Protein AF-A0A1Z5LDM6-F1 (afdb_monomer)

InterPro domains:
  IPR004583 DNA repair protein Rad4 [PTHR12135] (2-73)
  IPR018327 Rad4 beta-hairpin domain 2 [SM01031] (1-45)
  IPR018328 Rad4 beta-hairpin domain 3 [PF10405] (52-73)

pLDDT: mean 89.15, std 5.01, range [72.88, 95.94]

Foldseek 3Di:
DFDPPDDFPDWDWDDFDQDPVVRDTDTRDIDGHHDPVRDDQDQAAAADPVHDDADPVRHQDPPDPNNPHHPDD

Organism: Ornithodoros moubata (NCBI:txid6938)

Radius of gyration: 16.99 Å; Cα contacts (8 Å, |Δi|>4): 96; chains: 1; bounding box: 35×33×36 Å

Nearest PDB structures (foldseek):
  8ebv-assembly1_H  TM=7.150E-01  e=3.678E-04  Homo sapiens
  6sj6-assembly1_Y  TM=3.398E-01  e=4.597E+00  Staphylococcus aureus subsp. aureus NCTC 8325

Sequence (73 aa):
MVRVNEKPYKVVKARPKYDKLSRVIVTDQPLELFGRWQTEEYMPPIAFNGKVPRNAYGNVELFKPCMLPIGTV

Solvent-accessible surface area (backbone atoms only — not comparable to full-atom values): 4808 Å² total; per-residue (Å²): 70,75,43,90,91,65,74,65,77,44,75,45,71,39,78,72,42,78,38,82,87,81,72,42,73,48,61,69,47,80,35,75,37,73,55,77,89,49,40,46,82,58,81,44,59,67,39,58,95,90,43,75,75,53,52,100,85,72,46,71,82,71,91,48,84,67,42,56,39,47,89,67,134

Secondary structure (DSSP, 8-state):
-BPTTPPPSEEEEPPPEEETTTTEEE-S-EEEE--GGGB----PPBPBTTBPP--TTS----SSGGGSPBT--

Structure (mmCIF, N/CA/C/O backbone):
data_AF-A0A1Z5LDM6-F1
#
_entry.id   AF-A0A1Z5LDM6-F1
#
loop_
_atom_site.group_PDB
_atom_site.id
_atom_site.type_symbol
_atom_site.label_atom_id
_atom_site.label_alt_id
_atom_site.label_comp_id
_atom_site.label_asym_id
_atom_site.label_entity_id
_atom_site.label_seq_id
_atom_site.pdbx_PDB_ins_code
_atom_site.Cartn_x
_atom_site.Cartn_y
_atom_site.Cartn_z
_atom_site.occupancy
_atom_site.B_iso_or_equiv
_atom_site.auth_seq_id
_atom_site.auth_comp_id
_atom_site.auth_asym_id
_atom_site.auth_atom_id
_atom_site.pdbx_PDB_model_num
ATOM 1 N N . MET A 1 1 ? -4.161 2.014 -2.722 1.00 86.62 1 MET A N 1
ATOM 2 C CA . MET A 1 1 ? -4.539 0.945 -3.666 1.00 86.62 1 MET A CA 1
ATOM 3 C C . MET A 1 1 ? -4.485 1.511 -5.079 1.00 86.62 1 MET A C 1
ATOM 5 O O . MET A 1 1 ? -4.607 2.722 -5.210 1.00 86.62 1 MET A O 1
ATOM 9 N N . VAL A 1 2 ? -4.218 0.708 -6.112 1.00 91.06 2 VAL A N 1
ATOM 10 C CA . VAL A 1 2 ? -4.358 1.169 -7.510 1.00 91.06 2 VAL A CA 1
ATOM 11 C C . VAL A 1 2 ? -5.848 1.172 -7.841 1.00 91.06 2 VAL A C 1
ATOM 13 O O . VAL A 1 2 ? -6.536 0.223 -7.467 1.00 91.06 2 VAL A O 1
ATOM 16 N N . ARG A 1 3 ? -6.348 2.234 -8.480 1.00 92.06 3 ARG A N 1
ATOM 17 C CA . ARG A 1 3 ? -7.768 2.326 -8.841 1.00 92.06 3 ARG A CA 1
ATOM 18 C C . ARG A 1 3 ? -8.136 1.212 -9.816 1.00 92.06 3 ARG A C 1
ATOM 20 O O . ARG A 1 3 ? -7.317 0.768 -10.624 1.00 92.06 3 ARG A O 1
ATOM 27 N N . VAL A 1 4 ? -9.387 0.773 -9.748 1.00 89.25 4 VAL A N 1
ATOM 28 C CA . VAL A 1 4 ? -9.901 -0.294 -10.610 1.00 89.25 4 VAL A CA 1
ATOM 29 C C . VAL A 1 4 ? -9.739 0.106 -12.085 1.00 89.25 4 VAL A C 1
ATOM 31 O O . VAL A 1 4 ? -10.111 1.210 -12.473 1.00 89.25 4 VAL A O 1
ATOM 34 N N . ASN A 1 5 ? -9.201 -0.805 -12.904 1.00 90.75 5 ASN A N 1
ATOM 35 C CA . ASN A 1 5 ? -8.945 -0.645 -14.347 1.00 90.75 5 ASN A CA 1
ATOM 36 C C . ASN A 1 5 ? -7.848 0.361 -14.763 1.00 90.75 5 ASN A C 1
ATOM 38 O O . ASN A 1 5 ? -7.735 0.670 -15.951 1.00 90.75 5 ASN A O 1
ATOM 42 N N . GLU A 1 6 ? -7.010 0.850 -13.847 1.00 92.12 6 GLU A N 1
ATOM 43 C CA . GLU A 1 6 ? -5.854 1.679 -14.221 1.00 92.12 6 GLU A CA 1
ATOM 44 C C . GLU A 1 6 ? -4.753 0.870 -14.921 1.00 92.12 6 GLU A C 1
ATOM 46 O O . GLU A 1 6 ? -4.435 -0.257 -14.538 1.00 92.12 6 GLU A O 1
ATOM 51 N N . LYS A 1 7 ? -4.128 1.476 -15.938 1.00 94.31 7 LYS A N 1
ATOM 52 C CA . LYS A 1 7 ? -2.964 0.908 -16.635 1.00 94.31 7 LYS A CA 1
ATOM 53 C C . LYS A 1 7 ? -1.669 1.463 -16.040 1.00 94.31 7 LYS A C 1
ATOM 55 O O . LYS A 1 7 ? -1.638 2.636 -15.669 1.00 94.31 7 LYS A O 1
ATOM 60 N N . PRO A 1 8 ? -0.580 0.681 -15.980 1.00 95.00 8 PRO A N 1
ATOM 61 C CA . PRO A 1 8 ? 0.693 1.186 -15.484 1.00 95.00 8 PRO A CA 1
ATOM 62 C C . PRO A 1 8 ? 1.177 2.355 -16.338 1.00 95.00 8 PRO A C 1
ATOM 64 O O . PRO A 1 8 ? 1.186 2.281 -17.567 1.00 95.00 8 PRO A O 1
ATOM 67 N N . TYR A 1 9 ? 1.614 3.430 -15.686 1.00 95.19 9 TYR A N 1
ATOM 68 C CA . TYR A 1 9 ? 2.191 4.579 -16.382 1.00 95.19 9 TYR A CA 1
ATOM 69 C C . TYR A 1 9 ? 3.532 4.221 -17.032 1.00 95.19 9 TYR A C 1
ATOM 71 O O . TYR A 1 9 ? 3.866 4.702 -18.113 1.00 95.19 9 TYR A O 1
ATOM 79 N N . LYS A 1 10 ? 4.317 3.366 -16.368 1.00 95.25 10 LYS A N 1
ATOM 80 C CA . LYS A 1 10 ? 5.607 2.896 -16.871 1.00 95.25 10 LYS A CA 1
ATOM 81 C C . LYS A 1 10 ? 5.861 1.466 -16.423 1.00 95.25 10 LYS A C 1
ATOM 83 O O . LYS A 1 10 ? 5.583 1.120 -15.281 1.00 95.25 10 LYS A O 1
ATOM 88 N N . VAL A 1 11 ? 6.462 0.669 -17.300 1.00 95.94 11 VAL A N 1
ATOM 89 C CA . VAL A 1 11 ? 6.980 -0.661 -16.965 1.00 95.94 11 VAL A CA 1
ATOM 90 C C . VAL A 1 11 ? 8.501 -0.612 -17.029 1.00 95.94 11 VAL A C 1
ATOM 92 O O . VAL A 1 11 ? 9.075 -0.112 -17.997 1.00 95.94 11 VAL A O 1
ATOM 95 N N . VAL A 1 12 ? 9.163 -1.075 -15.973 1.00 94.56 12 VAL A N 1
ATOM 96 C CA . VAL A 1 12 ? 10.629 -1.121 -15.869 1.00 94.56 12 VAL A CA 1
ATOM 97 C C . VAL A 1 12 ? 11.101 -2.531 -15.555 1.00 94.56 12 VAL A C 1
ATOM 99 O O . VAL A 1 12 ? 10.314 -3.392 -15.180 1.00 94.56 12 VAL A O 1
ATOM 102 N N . LYS A 1 13 ? 12.403 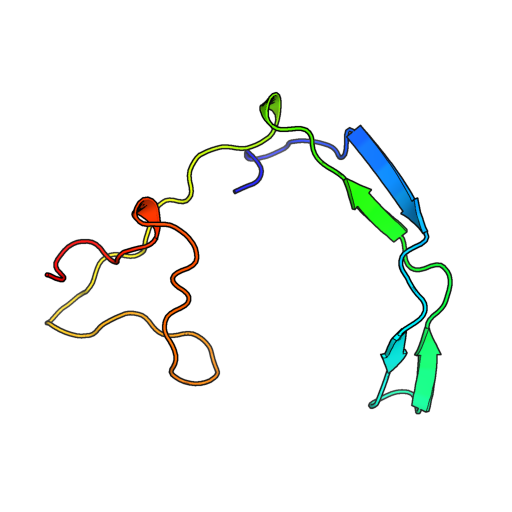-2.773 -15.684 1.00 94.62 13 LYS A N 1
ATOM 103 C CA . LYS A 1 13 ? 13.010 -4.035 -15.263 1.00 94.62 13 LYS A CA 1
ATOM 104 C C . LYS A 1 13 ? 13.147 -4.058 -13.739 1.00 94.62 13 LYS A C 1
ATOM 106 O O . LYS A 1 13 ? 13.738 -3.145 -13.159 1.00 94.62 13 LYS A O 1
ATOM 111 N N . ALA A 1 14 ? 12.599 -5.086 -13.098 1.00 93.44 14 ALA A N 1
ATOM 112 C CA . ALA A 1 14 ? 12.755 -5.322 -11.670 1.00 93.44 14 ALA A CA 1
ATOM 113 C C . ALA A 1 14 ? 14.200 -5.709 -11.326 1.00 93.44 14 ALA A C 1
ATOM 115 O O . ALA A 1 14 ? 14.983 -6.141 -12.175 1.00 93.44 14 ALA A O 1
ATOM 116 N N . ARG A 1 15 ? 14.546 -5.586 -10.042 1.00 91.38 15 ARG A N 1
ATOM 117 C CA . ARG A 1 15 ? 15.831 -6.078 -9.537 1.00 91.38 15 ARG A CA 1
ATOM 118 C C . ARG A 1 15 ? 15.879 -7.607 -9.632 1.00 91.38 15 ARG A C 1
ATOM 120 O O . ARG A 1 15 ? 14.881 -8.239 -9.281 1.00 91.38 15 ARG A O 1
ATOM 127 N N . PRO A 1 16 ? 17.025 -8.195 -10.022 1.00 93.12 16 PRO A N 1
ATOM 128 C CA . PRO A 1 16 ? 17.206 -9.638 -9.996 1.00 93.12 16 PRO A CA 1
ATOM 129 C C . PRO A 1 16 ? 16.868 -10.220 -8.623 1.00 93.12 16 PRO A C 1
ATOM 131 O O . PRO A 1 16 ? 17.353 -9.728 -7.600 1.00 93.12 16 PRO A O 1
ATOM 134 N N . LYS A 1 17 ? 16.034 -11.261 -8.596 1.00 91.94 17 LYS A N 1
ATOM 135 C CA . LYS A 1 17 ? 15.614 -11.930 -7.362 1.00 91.94 17 LYS A CA 1
ATOM 136 C C . LYS A 1 17 ? 15.851 -13.425 -7.483 1.00 91.94 17 LYS A C 1
ATOM 138 O O . LYS A 1 17 ? 15.485 -14.043 -8.477 1.00 91.94 17 LYS A O 1
ATOM 143 N N . TYR A 1 18 ? 16.451 -14.007 -6.451 1.00 91.81 18 TYR A N 1
ATOM 144 C CA . TYR A 1 18 ? 16.620 -15.451 -6.375 1.00 91.81 18 TYR A CA 1
ATOM 145 C C . TYR A 1 18 ? 15.278 -16.120 -6.064 1.00 91.81 18 TYR A C 1
ATOM 147 O O . TYR A 1 18 ? 14.673 -15.847 -5.021 1.00 91.81 18 TYR A O 1
ATOM 155 N N . ASP A 1 19 ? 14.821 -16.990 -6.961 1.00 90.44 19 ASP A N 1
ATOM 156 C CA . ASP A 1 19 ? 13.636 -17.808 -6.746 1.00 90.44 19 ASP A CA 1
ATOM 157 C C . ASP A 1 19 ? 14.037 -19.161 -6.142 1.00 90.44 19 ASP A C 1
ATOM 159 O O . ASP A 1 19 ? 14.772 -19.954 -6.731 1.00 90.44 19 ASP A O 1
ATOM 163 N N . LYS A 1 20 ? 13.540 -19.427 -4.929 1.00 89.56 20 LYS A N 1
ATOM 164 C CA . LYS A 1 20 ? 13.856 -20.646 -4.177 1.00 89.56 20 LYS A CA 1
ATOM 165 C C . LYS A 1 20 ? 13.260 -21.900 -4.817 1.00 89.56 20 LYS A C 1
ATOM 167 O O . LYS A 1 20 ? 13.819 -22.975 -4.614 1.00 89.56 20 LYS A O 1
ATOM 172 N N . LEU A 1 21 ? 12.144 -21.772 -5.542 1.00 89.06 21 LEU A N 1
ATOM 173 C CA . LEU A 1 21 ? 11.436 -22.915 -6.116 1.00 89.06 21 LEU A CA 1
ATOM 174 C C . LEU A 1 21 ? 12.159 -23.432 -7.366 1.00 89.06 21 LEU A C 1
ATOM 176 O O . LEU A 1 21 ? 12.442 -24.622 -7.471 1.00 89.06 21 LEU A O 1
ATOM 180 N N . SER A 1 22 ? 12.515 -22.521 -8.275 1.00 88.88 22 SER A N 1
ATOM 181 C CA . SER A 1 22 ? 13.245 -22.843 -9.507 1.00 88.88 22 SER A CA 1
ATOM 182 C C . SER A 1 22 ? 14.765 -22.938 -9.325 1.00 88.88 22 SER A C 1
ATOM 184 O O . SER A 1 22 ? 15.434 -23.507 -10.183 1.00 88.88 22 SER A O 1
ATOM 186 N N . ARG A 1 23 ? 15.321 -22.425 -8.213 1.00 91.50 23 ARG A N 1
ATOM 187 C CA . ARG A 1 23 ? 16.774 -22.295 -7.953 1.00 91.50 23 ARG A CA 1
ATOM 188 C C . ARG A 1 23 ? 17.509 -21.446 -8.997 1.00 91.50 23 ARG A C 1
ATOM 190 O O . ARG A 1 23 ? 18.706 -21.624 -9.218 1.00 91.50 23 ARG A O 1
ATOM 197 N N . VAL A 1 24 ? 16.802 -20.510 -9.626 1.00 92.06 24 VAL A N 1
ATOM 198 C CA . VAL A 1 24 ? 17.340 -19.608 -10.649 1.00 92.06 24 VAL A CA 1
ATOM 199 C C . VAL A 1 24 ? 17.226 -18.158 -10.176 1.00 92.06 24 VAL A C 1
ATOM 201 O O . VAL A 1 24 ? 16.341 -17.793 -9.397 1.00 92.06 24 VAL A O 1
ATOM 204 N N . ILE A 1 25 ? 18.146 -17.309 -10.637 1.00 89.44 25 ILE A N 1
ATOM 205 C CA . ILE A 1 25 ? 18.026 -15.858 -10.488 1.00 89.44 25 ILE A CA 1
ATOM 206 C C . ILE A 1 25 ? 17.080 -15.362 -11.577 1.00 89.44 25 ILE A C 1
ATOM 208 O O . ILE A 1 25 ? 17.424 -15.367 -12.756 1.00 89.44 25 ILE A O 1
ATOM 212 N N . VAL A 1 26 ? 15.892 -14.919 -11.179 1.00 89.81 26 VAL A N 1
ATOM 213 C CA . VAL A 1 26 ? 14.938 -14.294 -12.092 1.00 89.81 26 VAL A CA 1
ATOM 214 C C . VAL A 1 26 ? 15.426 -12.877 -12.377 1.00 89.81 26 VAL A C 1
ATOM 216 O O . VAL A 1 26 ? 15.468 -12.037 -11.474 1.00 89.81 26 VAL A O 1
ATOM 219 N N . THR A 1 27 ? 15.825 -12.623 -13.622 1.00 89.06 27 THR A N 1
ATOM 220 C CA . THR A 1 27 ? 16.201 -11.296 -14.127 1.00 89.06 27 THR A CA 1
ATOM 221 C C . THR A 1 27 ? 15.093 -10.731 -15.013 1.00 89.06 27 THR A C 1
ATOM 223 O O . THR A 1 27 ? 14.207 -11.457 -15.458 1.00 89.06 27 THR A O 1
ATOM 226 N N . ASP A 1 28 ? 15.118 -9.416 -15.242 1.00 88.38 28 ASP A N 1
ATOM 227 C CA . ASP A 1 28 ? 14.263 -8.732 -16.226 1.00 88.38 28 ASP A CA 1
ATOM 228 C C . ASP A 1 28 ? 12.744 -8.873 -16.016 1.00 88.38 28 ASP A C 1
ATOM 230 O O . ASP A 1 28 ? 11.966 -8.579 -16.923 1.00 88.38 28 ASP A O 1
ATOM 234 N N . GLN A 1 29 ? 12.300 -9.259 -14.815 1.00 92.00 29 GLN A N 1
ATOM 235 C CA . GLN A 1 29 ? 10.876 -9.311 -14.497 1.00 92.00 29 GLN A CA 1
ATOM 236 C C . GLN A 1 29 ? 10.255 -7.915 -14.691 1.00 92.00 29 GLN A C 1
ATOM 238 O O . GLN A 1 29 ? 10.797 -6.937 -14.164 1.00 92.00 29 GLN A O 1
ATOM 243 N N . PRO A 1 30 ? 9.145 -7.781 -15.437 1.00 93.88 30 PRO A N 1
ATOM 244 C CA . PRO A 1 30 ? 8.497 -6.490 -15.617 1.00 93.88 30 PRO A CA 1
ATOM 245 C C . PR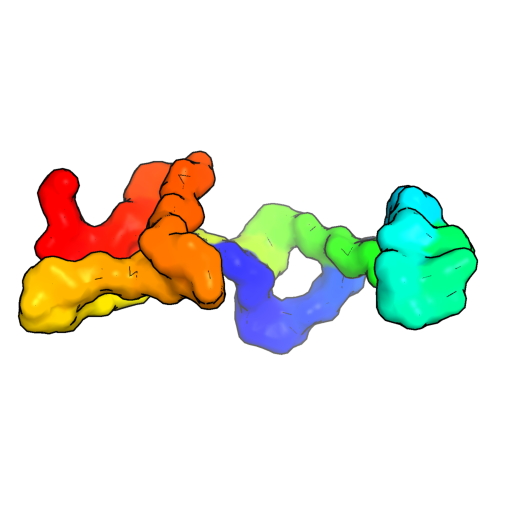O A 1 30 ? 7.933 -6.000 -14.278 1.00 93.88 30 PRO A C 1
ATOM 247 O O . PRO A 1 30 ? 7.236 -6.731 -13.576 1.00 93.88 30 PRO A O 1
ATOM 250 N N . LEU A 1 31 ? 8.250 -4.757 -13.927 1.00 94.56 31 LEU A N 1
ATOM 251 C CA . LEU A 1 31 ? 7.737 -4.055 -12.758 1.00 94.56 31 LEU A CA 1
ATOM 252 C C . LEU A 1 31 ? 6.892 -2.871 -13.211 1.00 94.56 31 LEU A C 1
ATOM 254 O O . LEU A 1 31 ? 7.386 -1.938 -13.847 1.00 94.56 31 LEU A O 1
ATOM 258 N N . GLU A 1 32 ? 5.622 -2.916 -12.845 1.00 95.25 32 GLU A N 1
ATOM 259 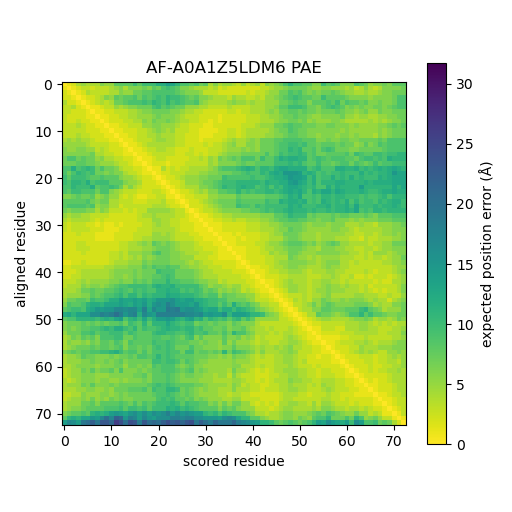C CA . GLU A 1 32 ? 4.640 -1.882 -13.131 1.00 95.25 32 GLU A CA 1
ATOM 260 C C . GLU A 1 32 ? 4.750 -0.724 -12.135 1.00 95.25 32 GLU A C 1
ATOM 262 O O . GLU A 1 32 ? 4.791 -0.923 -10.920 1.00 95.25 32 GLU A O 1
ATOM 267 N N . LEU A 1 33 ? 4.796 0.503 -12.654 1.00 94.25 33 LEU A N 1
ATOM 268 C CA . LEU A 1 33 ? 4.852 1.729 -11.870 1.00 94.25 33 LEU A CA 1
ATOM 269 C C . LEU A 1 33 ? 3.592 2.558 -12.104 1.00 94.25 33 LEU A C 1
ATOM 271 O O . LEU A 1 33 ? 3.195 2.810 -13.245 1.00 94.25 33 LEU A O 1
ATOM 275 N N . PHE A 1 34 ? 3.018 3.034 -11.003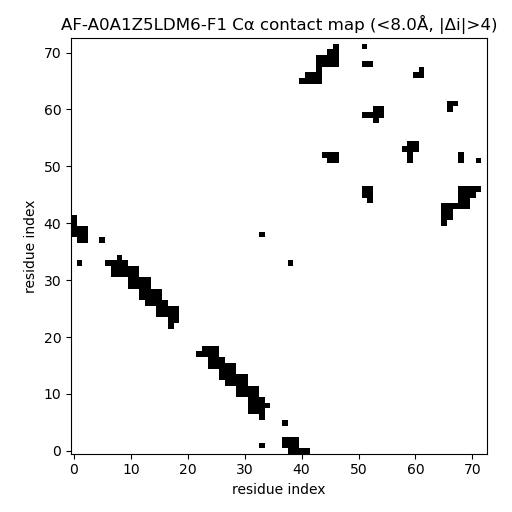 1.00 95.56 34 PHE A N 1
ATOM 276 C CA . PHE A 1 34 ? 1.798 3.829 -10.985 1.00 95.56 34 PHE A CA 1
ATOM 277 C C . PHE A 1 34 ? 2.062 5.194 -10.354 1.00 95.56 34 PHE A C 1
ATOM 279 O O . PHE A 1 34 ? 2.802 5.319 -9.374 1.00 95.56 34 PHE A O 1
ATOM 286 N N . GLY A 1 35 ? 1.451 6.227 -10.927 1.00 94.56 35 GLY A N 1
ATOM 287 C CA . GLY A 1 35 ? 1.464 7.571 -10.364 1.00 94.56 35 GLY A CA 1
ATOM 288 C C . GLY A 1 35 ? 0.480 7.722 -9.205 1.00 94.56 35 GLY A C 1
ATOM 289 O O . GLY A 1 35 ? -0.479 6.964 -9.081 1.00 94.56 35 GLY A O 1
ATOM 290 N N . ARG A 1 36 ? 0.658 8.761 -8.377 1.00 92.81 36 ARG A N 1
ATOM 291 C CA . ARG A 1 36 ? -0.273 9.057 -7.267 1.00 92.81 36 ARG A CA 1
ATOM 292 C C . ARG A 1 36 ? -1.710 9.288 -7.755 1.00 92.81 36 ARG A C 1
ATOM 294 O O . ARG A 1 36 ? -2.646 8.882 -7.077 1.00 92.81 36 ARG A O 1
ATOM 301 N N . TRP A 1 37 ? -1.879 9.874 -8.944 1.00 93.75 37 TRP A N 1
ATOM 302 C CA . TRP A 1 37 ? -3.186 10.130 -9.569 1.00 93.75 37 TRP A CA 1
ATOM 303 C C . TRP A 1 37 ? -3.943 8.852 -9.965 1.00 93.75 37 TRP A C 1
ATOM 305 O O . TRP A 1 37 ? -5.160 8.895 -10.112 1.00 93.75 37 TRP A O 1
ATOM 315 N N . GLN A 1 38 ? -3.236 7.725 -10.095 1.00 94.56 38 GLN A N 1
ATOM 316 C CA . GLN A 1 38 ? -3.798 6.407 -10.426 1.00 94.56 38 GLN A CA 1
ATOM 317 C C . GLN A 1 38 ? -4.111 5.579 -9.177 1.00 94.56 38 GLN A C 1
ATOM 319 O O . GLN A 1 38 ? -4.559 4.437 -9.266 1.00 94.56 38 GLN A O 1
ATOM 324 N N . THR A 1 39 ? -3.828 6.126 -7.995 1.00 93.00 39 THR A N 1
ATOM 325 C CA . THR A 1 39 ? -4.033 5.443 -6.721 1.00 93.00 39 THR A CA 1
ATOM 326 C C . THR A 1 39 ? -5.141 6.101 -5.918 1.00 93.00 39 THR A C 1
ATOM 328 O O . THR A 1 39 ? -5.460 7.278 -6.085 1.00 93.00 39 THR A O 1
ATOM 331 N N . GLU A 1 40 ? -5.733 5.318 -5.034 1.00 91.94 40 GLU A N 1
ATOM 332 C CA . GLU A 1 40 ? -6.697 5.747 -4.031 1.00 91.94 40 GLU A CA 1
ATOM 333 C C . GLU A 1 40 ? -6.255 5.293 -2.641 1.00 91.94 40 GLU A C 1
ATOM 335 O O . GLU A 1 40 ? -5.346 4.459 -2.489 1.00 91.94 40 GLU A O 1
ATOM 340 N N . GLU A 1 41 ? -6.863 5.873 -1.611 1.00 88.69 41 GLU A N 1
ATOM 341 C CA . GLU A 1 41 ? -6.609 5.447 -0.241 1.00 88.69 41 GLU A CA 1
ATOM 342 C C . GLU A 1 41 ? -7.046 3.996 -0.045 1.00 88.69 41 GLU A C 1
ATOM 344 O O . GLU A 1 41 ? -8.009 3.515 -0.633 1.00 88.69 41 GLU A O 1
ATOM 349 N N . TYR A 1 42 ? -6.261 3.258 0.736 1.00 89.19 42 TYR A N 1
ATOM 350 C CA . TYR A 1 42 ? -6.595 1.879 1.052 1.00 89.19 42 TYR A CA 1
ATOM 351 C C . TYR A 1 42 ? -7.801 1.861 1.991 1.00 89.19 42 TYR A C 1
ATOM 353 O O . TYR A 1 42 ? -7.769 2.528 3.022 1.00 89.19 42 TYR A O 1
ATOM 361 N N . MET A 1 43 ? -8.827 1.085 1.646 1.00 87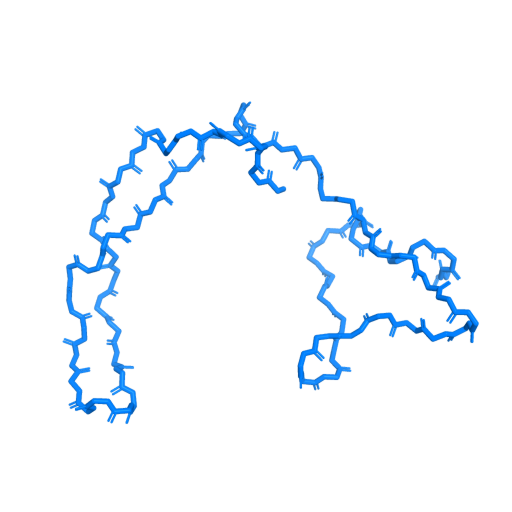.81 43 MET A N 1
ATOM 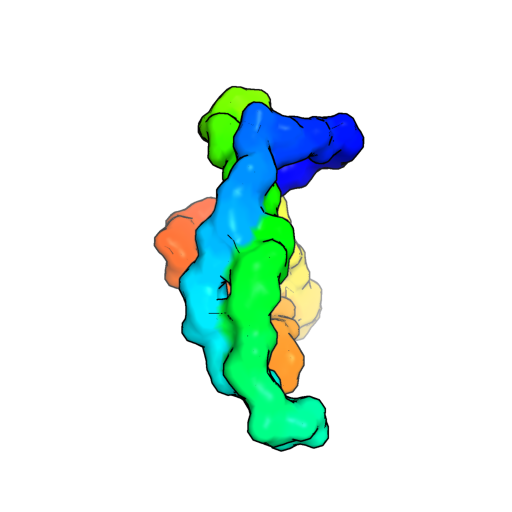362 C CA . MET A 1 43 ? -9.953 0.832 2.538 1.00 87.81 43 MET A CA 1
ATOM 363 C C . MET A 1 43 ? -9.597 -0.322 3.481 1.00 87.81 43 MET A C 1
ATOM 365 O O . MET A 1 43 ? -9.409 -1.449 3.010 1.00 87.81 43 MET A O 1
ATOM 369 N N . PRO A 1 44 ? -9.474 -0.073 4.796 1.00 86.94 44 PRO A N 1
ATOM 370 C CA . PRO A 1 44 ? -9.114 -1.115 5.736 1.00 86.94 44 PRO A CA 1
ATOM 371 C C . PRO A 1 44 ? -10.257 -2.123 5.914 1.00 86.94 44 PRO A C 1
ATOM 373 O O . PRO A 1 44 ? -11.435 -1.763 5.842 1.00 86.94 44 PRO A O 1
ATOM 376 N N . PRO A 1 45 ? -9.928 -3.395 6.176 1.00 86.94 45 PRO A N 1
ATOM 377 C CA . PRO A 1 45 ? -10.926 -4.409 6.471 1.00 86.94 45 PRO A CA 1
ATOM 378 C C . PRO A 1 45 ? -11.617 -4.122 7.813 1.00 86.94 45 PRO A C 1
ATOM 380 O O . PRO A 1 45 ? -11.026 -3.556 8.734 1.00 86.94 45 PRO A O 1
ATOM 383 N N . ILE A 1 46 ? -12.876 -4.538 7.934 1.00 84.88 46 ILE A N 1
ATOM 384 C CA . ILE A 1 46 ? -13.661 -4.378 9.162 1.00 84.88 46 ILE A CA 1
ATOM 385 C C . ILE A 1 46 ? -13.320 -5.525 10.117 1.00 84.88 46 ILE A C 1
ATOM 387 O O . ILE A 1 46 ? -13.318 -6.692 9.717 1.00 84.88 46 ILE A O 1
ATOM 391 N N . ALA A 1 47 ? -13.051 -5.210 11.384 1.00 84.56 47 ALA A N 1
ATOM 392 C CA . ALA A 1 47 ? -12.946 -6.229 12.419 1.00 84.56 47 ALA A CA 1
ATOM 393 C C . ALA A 1 47 ? -14.348 -6.771 12.741 1.00 84.56 47 ALA A C 1
ATOM 395 O O . ALA A 1 47 ? -15.222 -6.035 13.193 1.00 84.56 47 ALA A O 1
ATOM 396 N N . PHE A 1 48 ? -14.577 -8.064 12.506 1.00 79.62 48 PHE A N 1
ATOM 397 C CA . PHE A 1 48 ? -15.865 -8.712 12.767 1.00 79.62 48 PHE A CA 1
ATOM 398 C C . PHE A 1 48 ? -15.768 -9.605 14.007 1.00 79.62 48 PHE A C 1
ATOM 400 O O . PHE A 1 48 ? -14.828 -10.391 14.142 1.00 79.62 48 PHE A O 1
ATOM 407 N N . ASN A 1 49 ? -16.733 -9.494 14.925 1.00 76.12 49 ASN A N 1
ATOM 408 C CA . ASN A 1 49 ? -16.795 -10.264 16.178 1.00 76.12 49 ASN A CA 1
ATOM 409 C C . ASN A 1 49 ? -15.517 -10.184 17.039 1.00 76.12 49 ASN A C 1
ATOM 411 O O . ASN A 1 49 ? -15.063 -11.191 17.585 1.00 76.12 49 ASN A O 1
ATOM 415 N N . GLY A 1 50 ? -14.893 -9.004 17.117 1.00 75.94 50 GLY A N 1
ATOM 416 C CA . GLY A 1 50 ? -13.662 -8.792 17.891 1.00 75.94 50 GLY A CA 1
ATOM 417 C C . GLY A 1 50 ? -12.415 -9.470 17.306 1.00 75.94 50 GLY A C 1
ATOM 418 O O . GLY A 1 50 ? -11.360 -9.463 17.939 1.00 75.94 50 GLY A O 1
ATOM 419 N N . LYS A 1 51 ? -12.503 -10.056 16.103 1.00 81.00 51 LYS A N 1
ATOM 420 C CA . LYS A 1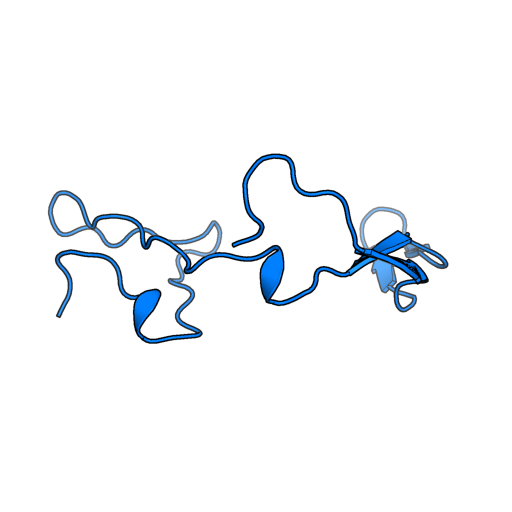 51 ? -11.357 -10.648 15.406 1.00 81.00 51 LYS A CA 1
ATOM 421 C C . LYS A 1 51 ? -10.774 -9.657 14.410 1.00 81.00 51 LYS A C 1
ATOM 423 O O . LYS A 1 51 ? -11.445 -9.214 13.480 1.00 81.00 51 LYS A O 1
ATOM 428 N N . VAL A 1 52 ? -9.492 -9.357 14.599 1.00 85.06 52 VAL A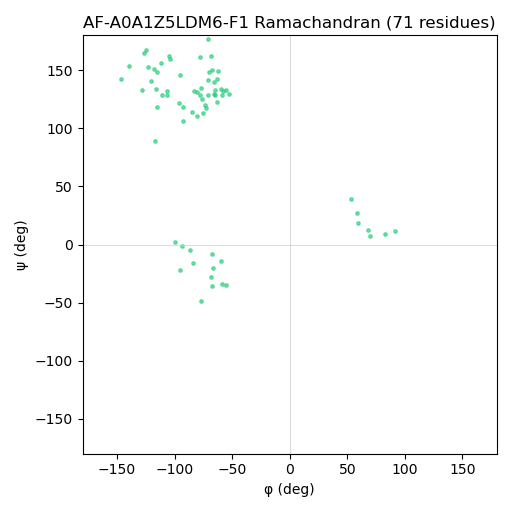 N 1
ATOM 429 C CA . VAL A 1 52 ? -8.728 -8.503 13.690 1.00 85.06 52 VAL A CA 1
ATOM 430 C C . VAL A 1 52 ? -8.326 -9.312 12.449 1.00 85.06 52 VAL A C 1
ATOM 432 O O . VAL A 1 52 ? -7.762 -10.401 12.602 1.00 85.06 52 VAL A O 1
ATOM 435 N N . PRO A 1 53 ? -8.596 -8.815 11.232 1.00 85.62 53 PRO A N 1
ATOM 436 C CA . PRO A 1 53 ? -8.192 -9.465 9.987 1.00 85.62 53 PRO A CA 1
ATOM 437 C C . PRO A 1 53 ? -6.664 -9.490 9.867 1.00 85.62 53 PRO A C 1
ATOM 439 O O . PRO A 1 53 ? -6.003 -8.466 10.022 1.00 85.62 53 PRO A O 1
ATOM 442 N N . ARG A 1 54 ? -6.102 -10.674 9.606 1.00 88.38 54 ARG A N 1
ATOM 443 C CA . ARG A 1 54 ? -4.654 -10.934 9.556 1.00 88.38 54 ARG A CA 1
ATOM 444 C C . ARG A 1 54 ? -4.260 -11.517 8.201 1.00 88.38 54 ARG A C 1
ATOM 446 O O . ARG A 1 54 ? -5.070 -12.176 7.552 1.00 88.38 54 ARG A O 1
ATOM 453 N N . ASN A 1 55 ? -3.013 -11.299 7.793 1.00 88.69 55 ASN A N 1
ATOM 454 C CA . ASN A 1 55 ? -2.425 -11.920 6.608 1.00 88.69 55 ASN A CA 1
ATOM 455 C C . ASN A 1 55 ? -2.174 -13.430 6.829 1.00 88.69 55 ASN A C 1
ATOM 457 O O . ASN A 1 55 ? -2.381 -13.959 7.923 1.00 88.69 55 ASN A O 1
ATOM 461 N N . ALA A 1 56 ? -1.691 -14.133 5.799 1.00 89.44 56 ALA A N 1
ATOM 462 C CA . ALA A 1 56 ? -1.409 -15.577 5.851 1.00 89.44 56 ALA A CA 1
ATOM 463 C C . ALA A 1 56 ? -0.378 -15.990 6.925 1.00 89.44 56 ALA A C 1
ATOM 465 O O . ALA A 1 56 ? -0.268 -17.167 7.254 1.00 89.44 56 ALA A O 1
ATOM 466 N N . TYR A 1 57 ? 0.357 -15.026 7.482 1.00 88.88 57 TYR A N 1
ATOM 467 C CA . TYR A 1 57 ? 1.337 -15.226 8.547 1.00 88.88 57 TYR A CA 1
ATOM 468 C C . TYR A 1 57 ? 0.792 -14.873 9.940 1.00 88.88 57 TYR A C 1
ATOM 470 O O . TYR A 1 57 ? 1.531 -14.945 10.916 1.00 88.88 57 TYR A O 1
ATOM 478 N N . GLY A 1 58 ? -0.483 -14.483 10.053 1.00 89.00 58 GLY A N 1
ATOM 479 C CA . GLY A 1 58 ? -1.113 -14.126 11.325 1.00 89.00 58 GLY A CA 1
ATOM 480 C C . GLY A 1 58 ? -0.852 -12.691 11.797 1.00 89.00 58 GLY A C 1
ATOM 481 O O . GLY A 1 58 ? -1.242 -12.355 12.913 1.00 89.00 58 GLY A O 1
ATOM 482 N N . ASN A 1 59 ? -0.257 -11.835 10.962 1.00 88.50 59 ASN A N 1
ATOM 483 C CA . ASN A 1 59 ? 0.073 -10.446 11.296 1.00 88.50 59 ASN A CA 1
ATOM 484 C C . ASN A 1 59 ? -0.896 -9.450 10.639 1.00 88.50 59 ASN A C 1
ATOM 486 O O . ASN A 1 59 ? -1.545 -9.768 9.644 1.00 88.50 59 ASN A O 1
ATOM 490 N N . VAL A 1 60 ? -0.970 -8.229 11.175 1.00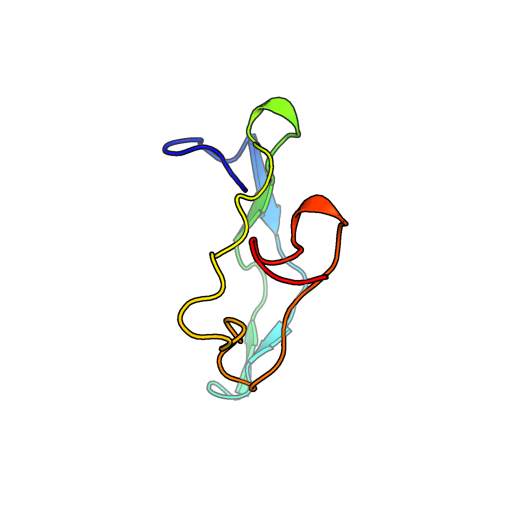 87.56 60 VAL A N 1
ATOM 491 C CA . VAL A 1 60 ? -1.694 -7.098 10.566 1.00 87.56 60 VAL A CA 1
ATOM 492 C C . VAL A 1 60 ? -0.669 -6.123 10.001 1.00 87.56 60 VAL A C 1
ATOM 494 O O . VAL A 1 60 ? 0.265 -5.732 10.699 1.00 87.56 60 VAL A O 1
ATOM 497 N N . GLU A 1 61 ? -0.827 -5.734 8.741 1.00 87.94 61 GLU A N 1
ATOM 498 C CA . GLU A 1 61 ? 0.095 -4.820 8.067 1.00 87.94 61 GLU A CA 1
ATOM 499 C C . GLU A 1 61 ? -0.386 -3.371 8.204 1.00 87.94 61 GLU A C 1
ATOM 501 O O . GLU A 1 61 ? -1.347 -2.955 7.560 1.00 87.94 61 GLU A O 1
ATOM 506 N N . LEU A 1 62 ? 0.292 -2.601 9.058 1.00 88.19 62 LEU A N 1
ATOM 507 C CA . LEU A 1 62 ? -0.029 -1.203 9.352 1.00 88.19 62 LEU A CA 1
ATOM 508 C C . LEU A 1 62 ? 1.129 -0.293 8.935 1.00 88.19 62 LEU A C 1
ATOM 510 O O . LEU A 1 62 ? 2.026 -0.003 9.721 1.00 88.19 62 LEU A O 1
ATOM 514 N N . PHE A 1 63 ? 1.111 0.169 7.684 1.00 89.81 63 PHE A N 1
ATOM 515 C CA . PHE A 1 63 ? 2.119 1.108 7.170 1.00 89.81 63 PHE A CA 1
ATOM 516 C C . PHE A 1 63 ? 1.678 2.573 7.258 1.00 89.81 63 PHE A C 1
ATOM 518 O O . PHE A 1 63 ? 2.506 3.480 7.206 1.00 89.81 63 PHE A O 1
ATOM 525 N N . LYS A 1 64 ? 0.365 2.812 7.338 1.00 88.31 64 LYS A N 1
ATOM 526 C CA . LYS A 1 64 ? -0.254 4.138 7.433 1.00 88.31 64 LYS A CA 1
ATOM 527 C C . LYS A 1 64 ? -1.418 4.101 8.427 1.00 88.31 64 LYS A C 1
ATOM 529 O O . LYS A 1 64 ? -2.054 3.054 8.536 1.00 88.31 64 LYS A O 1
ATOM 534 N N . PRO A 1 65 ? -1.775 5.232 9.063 1.00 87.38 65 PRO A N 1
ATOM 535 C CA . PRO A 1 65 ? -2.918 5.295 9.978 1.00 87.38 65 PRO A CA 1
ATOM 536 C C . PRO A 1 65 ? -4.248 4.836 9.357 1.00 87.38 65 PRO A C 1
ATOM 538 O O . PRO A 1 65 ? -5.031 4.167 10.018 1.00 87.38 65 PRO A O 1
ATOM 541 N N . CYS A 1 66 ? -4.478 5.104 8.065 1.00 85.12 66 CYS A N 1
ATOM 542 C CA . CYS A 1 66 ? -5.689 4.671 7.354 1.00 85.12 66 CYS A CA 1
ATOM 543 C C . CYS A 1 66 ? -5.805 3.148 7.150 1.00 85.12 66 CYS A C 1
ATOM 545 O O . CYS A 1 66 ? -6.839 2.674 6.697 1.00 85.12 66 CYS A O 1
ATOM 547 N N . MET A 1 67 ? -4.761 2.373 7.463 1.00 89.62 67 MET A N 1
ATOM 548 C CA . MET A 1 67 ? -4.786 0.910 7.370 1.00 89.62 67 MET A CA 1
ATOM 549 C C . MET A 1 67 ? -5.327 0.242 8.639 1.00 89.62 67 MET A C 1
ATOM 551 O O . MET A 1 67 ? -5.481 -0.979 8.643 1.00 89.62 67 MET A O 1
ATOM 555 N N . LEU A 1 68 ? -5.612 1.010 9.700 1.00 87.88 68 LEU A N 1
ATOM 556 C CA . LEU A 1 68 ? -6.176 0.481 10.938 1.00 87.88 68 LEU A CA 1
ATOM 557 C C . LEU A 1 68 ? -7.571 -0.118 10.672 1.00 87.88 68 LEU A C 1
ATOM 559 O O . LEU A 1 68 ? -8.446 0.593 10.171 1.00 87.88 68 LEU A O 1
ATOM 563 N N . PRO A 1 69 ? -7.799 -1.406 10.991 1.00 87.38 69 PRO A N 1
ATOM 564 C CA . PRO A 1 69 ? -9.102 -2.034 10.831 1.00 87.38 69 PRO A CA 1
ATOM 565 C C . PRO A 1 69 ? -10.209 -1.282 11.568 1.00 87.38 69 PRO A C 1
ATOM 567 O O . PRO A 1 69 ? -10.085 -0.946 12.749 1.00 87.38 69 PRO A O 1
ATOM 570 N N . ILE A 1 70 ? -11.324 -1.058 10.877 1.00 83.81 70 ILE A N 1
ATOM 571 C CA . ILE A 1 70 ? -12.480 -0.364 11.452 1.00 83.81 70 ILE A CA 1
ATOM 572 C C . ILE A 1 70 ? -13.045 -1.223 12.590 1.00 83.81 70 ILE A C 1
ATOM 574 O O . ILE A 1 70 ? -13.237 -2.429 12.419 1.00 83.81 70 ILE A O 1
ATOM 578 N N . GLY A 1 71 ? -13.310 -0.601 13.743 1.00 79.19 71 GLY A N 1
ATOM 579 C CA . GLY A 1 71 ? -13.776 -1.291 14.953 1.00 79.19 71 GLY A CA 1
ATOM 580 C C . GLY A 1 71 ? -12.656 -1.738 15.898 1.00 79.19 71 GLY A C 1
ATOM 581 O O . GLY A 1 71 ? -12.916 -2.498 16.828 1.00 79.19 71 GLY A O 1
ATOM 582 N N . THR A 1 72 ? -11.424 -1.274 15.669 1.00 74.69 72 THR A N 1
ATOM 583 C CA . THR A 1 72 ? -10.286 -1.438 16.588 1.00 74.69 72 THR A CA 1
ATOM 584 C C . THR A 1 72 ? -9.825 -0.070 17.110 1.00 74.69 72 THR A C 1
ATOM 586 O O . THR A 1 72 ? -10.016 0.932 16.418 1.00 74.69 72 THR A O 1
ATOM 589 N N . VAL A 1 73 ? -9.315 -0.022 18.349 1.00 72.88 73 VAL A N 1
ATOM 590 C CA . VAL A 1 73 ? -8.810 1.190 19.033 1.00 72.88 73 VAL A CA 1
ATOM 591 C C . VAL A 1 73 ? -7.291 1.253 19.027 1.00 72.88 73 VAL A C 1
ATOM 593 O O . VAL A 1 73 ? -6.667 0.170 19.113 1.00 72.88 73 VAL A O 1
#

Mean predicted aligned error: 5.95 Å